Protein AF-A0A3S1R5H0-F1 (afdb_monomer_lite)

pLDDT: mean 91.95, std 9.61, range [51.97, 97.31]

Sequence (61 aa):
MRRNDKLTTIGFDADDTLWQNEQFFRLTEKRFAAMLVDHGEAEHISARLLEAERRNLAVYG

Secondary structure (DSSP, 8-state):
----TT--------BTTTB--HHHHHHHHHHHHHHTGGGS-HHHHHHHHHHHHHHHHHHH-

Structure (mmCIF, N/CA/C/O backbone):
data_AF-A0A3S1R5H0-F1
#
_entry.id   AF-A0A3S1R5H0-F1
#
loop_
_atom_site.group_PDB
_atom_site.id
_atom_site.type_symbol
_atom_site.label_atom_id
_atom_site.label_alt_id
_atom_site.label_comp_id
_atom_site.label_asym_id
_atom_site.label_entity_id
_atom_site.label_seq_id
_atom_site.pdbx_PDB_ins_code
_atom_site.Cartn_x
_atom_site.Cartn_y
_atom_site.Cartn_z
_atom_site.occupancy
_atom_site.B_iso_or_equiv
_atom_site.auth_seq_id
_atom_site.auth_comp_id
_atom_site.auth_asym_id
_atom_site.auth_atom_id
_atom_site.pdbx_PDB_model_num
ATOM 1 N N . MET A 1 1 ? -3.888 7.402 37.747 1.00 51.97 1 MET A N 1
ATOM 2 C CA . MET A 1 1 ? -4.267 7.347 36.319 1.00 51.97 1 MET A CA 1
ATOM 3 C C . MET A 1 1 ? -5.787 7.317 36.250 1.00 51.97 1 MET A C 1
ATOM 5 O O . MET A 1 1 ? -6.371 6.346 36.711 1.00 51.97 1 MET A O 1
ATOM 9 N N . ARG A 1 2 ? -6.444 8.410 35.836 1.00 59.22 2 ARG A N 1
ATOM 10 C CA . ARG A 1 2 ? -7.914 8.433 35.751 1.00 59.22 2 ARG A CA 1
ATOM 11 C C . ARG A 1 2 ? -8.339 7.557 34.570 1.00 59.22 2 ARG A C 1
ATOM 13 O O . ARG A 1 2 ? -7.940 7.847 33.446 1.00 59.22 2 ARG A O 1
ATOM 20 N N . ARG A 1 3 ? -9.105 6.491 34.821 1.00 65.62 3 ARG A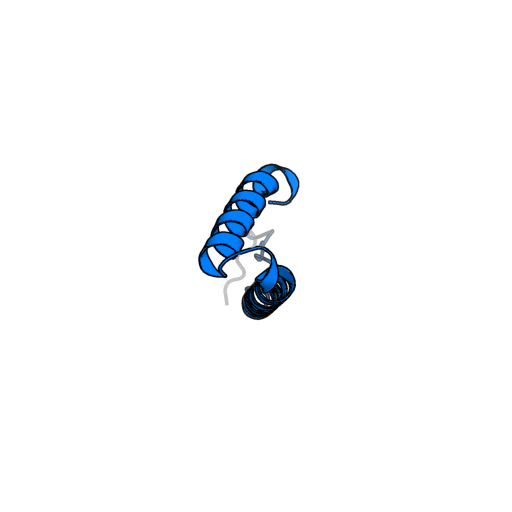 N 1
ATOM 21 C CA . ARG A 1 3 ? -9.836 5.792 33.758 1.00 65.62 3 ARG A CA 1
ATOM 22 C C . ARG A 1 3 ? -10.954 6.719 33.293 1.00 65.62 3 ARG A C 1
ATOM 24 O O . ARG A 1 3 ? -11.688 7.269 34.106 1.00 65.62 3 ARG A O 1
ATOM 31 N N . ASN A 1 4 ? -10.994 6.972 31.992 1.00 67.88 4 ASN A N 1
ATOM 32 C CA . ASN A 1 4 ? -12.065 7.724 31.366 1.00 67.88 4 ASN A CA 1
ATOM 33 C C . ASN A 1 4 ? -13.143 6.709 30.976 1.00 67.88 4 ASN A C 1
ATOM 35 O O . ASN A 1 4 ? -13.066 6.118 29.903 1.00 67.88 4 ASN A O 1
ATOM 39 N N . ASP A 1 5 ? -14.114 6.479 31.861 1.00 73.62 5 ASP A N 1
ATOM 40 C CA . ASP A 1 5 ? -15.149 5.433 31.740 1.00 73.62 5 ASP A CA 1
ATOM 41 C C . ASP A 1 5 ? -16.147 5.655 30.573 1.00 73.62 5 ASP A C 1
ATOM 43 O O . ASP A 1 5 ? -17.197 5.022 30.508 1.00 73.62 5 ASP A O 1
ATOM 47 N N . LYS A 1 6 ? -15.834 6.569 29.642 1.00 85.94 6 LYS A N 1
ATOM 48 C CA . LYS A 1 6 ? -16.635 6.919 28.456 1.00 85.94 6 LYS A CA 1
ATOM 49 C C . LYS A 1 6 ? -15.983 6.556 27.117 1.00 85.94 6 LYS A C 1
ATOM 51 O O . LYS A 1 6 ? -16.648 6.667 26.093 1.00 85.94 6 LYS A O 1
ATOM 56 N N . LEU A 1 7 ? -14.708 6.155 27.093 1.00 87.00 7 LEU A N 1
ATOM 57 C CA . LEU A 1 7 ? -14.054 5.720 25.855 1.00 87.00 7 LEU A CA 1
ATOM 58 C C . LEU A 1 7 ? -14.343 4.235 25.627 1.00 87.00 7 LEU A C 1
ATOM 60 O O . LEU A 1 7 ? -13.744 3.376 26.268 1.00 87.00 7 LEU A O 1
ATOM 64 N N . THR A 1 8 ? -15.274 3.938 24.727 1.00 93.69 8 THR A N 1
ATOM 65 C CA . THR A 1 8 ? -15.704 2.564 24.430 1.00 93.69 8 THR A CA 1
ATOM 66 C C . THR A 1 8 ? -14.988 1.954 23.230 1.00 93.69 8 THR A C 1
ATOM 68 O O . THR A 1 8 ? -15.036 0.740 23.043 1.00 93.69 8 THR A O 1
ATOM 71 N N . THR A 1 9 ? -14.341 2.766 22.391 1.00 94.25 9 THR A N 1
ATOM 72 C CA . THR A 1 9 ? -13.738 2.294 21.141 1.00 94.25 9 THR A CA 1
ATOM 73 C C . THR A 1 9 ? -12.518 3.123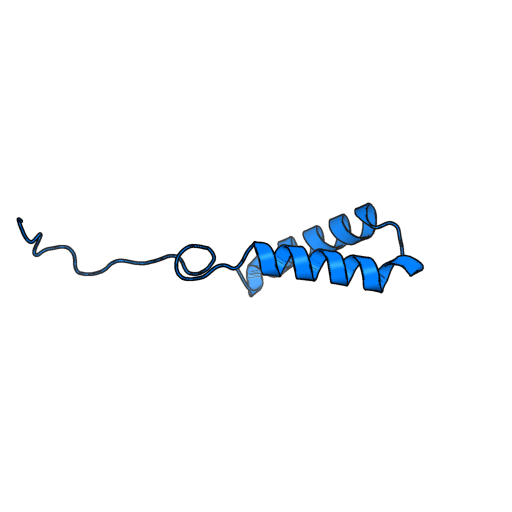 20.772 1.00 94.25 9 THR A C 1
ATOM 75 O O . THR A 1 9 ? -12.521 4.346 20.905 1.00 94.25 9 THR A O 1
ATOM 78 N N . ILE A 1 10 ? -11.483 2.437 20.290 1.00 93.50 10 ILE A N 1
ATOM 79 C CA . ILE A 1 10 ? -10.299 3.027 19.670 1.00 93.50 10 ILE A CA 1
ATOM 80 C C . ILE A 1 10 ? -10.114 2.314 18.333 1.00 93.50 10 ILE A C 1
ATOM 82 O O . ILE A 1 10 ? -10.020 1.088 18.303 1.00 93.50 10 ILE A O 1
ATOM 86 N N . GLY A 1 11 ? -10.102 3.079 17.245 1.00 94.38 11 GLY A N 1
ATOM 87 C CA . GLY A 1 11 ? -9.723 2.586 15.927 1.00 94.38 11 GLY A CA 1
ATOM 88 C C . GLY A 1 11 ? -8.233 2.802 15.716 1.00 94.38 11 GLY A C 1
ATOM 89 O O . GLY A 1 11 ? -7.723 3.881 16.017 1.00 94.38 11 GLY A O 1
ATOM 90 N N . PHE A 1 12 ? -7.558 1.780 15.209 1.00 96.88 12 PHE A N 1
ATOM 91 C CA . PHE A 1 12 ? -6.203 1.905 14.699 1.00 96.88 12 PHE A CA 1
ATOM 92 C C . PHE A 1 12 ? -6.276 1.789 13.190 1.00 96.88 12 PHE A C 1
ATOM 94 O O . PHE A 1 12 ? -6.957 0.902 12.672 1.00 96.88 12 PHE A O 1
ATOM 101 N N . ASP A 1 13 ? -5.583 2.694 12.516 1.00 94.19 13 ASP A N 1
ATOM 102 C CA . ASP A 1 13 ? -5.234 2.476 11.124 1.00 94.19 13 ASP A CA 1
ATOM 103 C C . ASP A 1 13 ? -4.363 1.218 11.008 1.00 94.19 13 ASP A C 1
ATOM 105 O O . ASP A 1 13 ? -3.743 0.802 11.987 1.00 94.19 13 ASP A O 1
ATOM 109 N N . ALA A 1 14 ? -4.369 0.578 9.849 1.00 95.00 14 ALA A N 1
ATOM 110 C CA . ALA A 1 14 ? -3.759 -0.726 9.654 1.00 95.00 14 ALA A CA 1
ATOM 111 C C . ALA A 1 14 ? -2.337 -0.596 9.096 1.00 95.00 14 ALA A C 1
ATOM 113 O O . ALA A 1 14 ? -1.359 -0.850 9.805 1.00 95.00 14 ALA A O 1
ATOM 114 N N . ASP A 1 15 ? -2.228 -0.170 7.841 1.00 95.00 15 ASP A N 1
ATOM 115 C CA . ASP A 1 15 ? -0.961 -0.046 7.131 1.00 95.00 15 ASP A CA 1
ATOM 116 C C . ASP A 1 15 ? -0.103 1.078 7.721 1.00 95.00 15 ASP A C 1
ATOM 118 O O . ASP A 1 15 ? -0.582 2.151 8.064 1.00 95.00 15 ASP A O 1
ATOM 122 N N . ASP A 1 16 ? 1.181 0.798 7.914 1.00 95.81 16 ASP A N 1
ATOM 123 C CA . ASP A 1 16 ? 2.176 1.674 8.545 1.00 95.81 16 ASP A CA 1
ATOM 124 C C . ASP A 1 16 ? 1.837 2.145 9.979 1.00 95.81 16 ASP A C 1
ATOM 126 O O . ASP A 1 16 ? 2.604 2.901 10.581 1.00 95.81 16 ASP A O 1
ATOM 130 N N . THR A 1 17 ? 0.755 1.622 10.571 1.00 95.81 17 THR A N 1
ATOM 131 C CA . THR A 1 17 ? 0.370 1.817 11.977 1.00 95.81 17 THR A CA 1
ATOM 132 C C . THR A 1 17 ? 0.461 0.513 12.776 1.00 95.81 17 THR A C 1
ATOM 134 O O . THR A 1 17 ? 1.161 0.461 13.788 1.00 95.81 17 THR A O 1
ATOM 137 N N . LEU A 1 18 ? -0.215 -0.556 12.340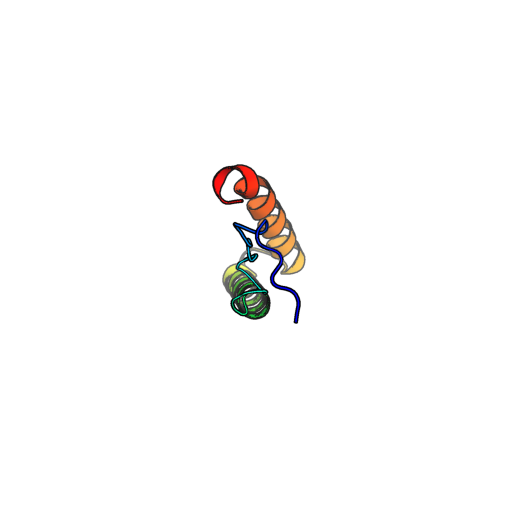 1.00 97.12 18 LEU A N 1
ATOM 138 C CA . LEU A 1 18 ? -0.138 -1.884 12.966 1.00 97.12 18 LEU A CA 1
ATOM 139 C C . LEU A 1 18 ? 1.004 -2.734 12.397 1.00 97.12 18 LEU A C 1
ATOM 141 O O . LEU A 1 18 ? 1.589 -3.536 13.125 1.00 97.12 18 LEU A O 1
ATOM 145 N N . TRP A 1 19 ? 1.334 -2.566 11.116 1.00 96.25 19 TRP A N 1
ATOM 146 C CA . TRP A 1 19 ? 2.448 -3.245 10.450 1.00 96.25 19 TRP A CA 1
ATOM 147 C C . TRP A 1 19 ? 3.063 -2.365 9.370 1.00 96.25 19 TRP A C 1
ATOM 149 O O . TRP A 1 19 ? 2.444 -1.435 8.878 1.00 96.25 19 TRP A O 1
ATOM 159 N N . GLN A 1 20 ? 4.290 -2.681 8.970 1.00 96.44 20 GLN A N 1
ATOM 160 C CA . GLN A 1 20 ? 4.979 -1.961 7.907 1.00 96.44 20 GLN A CA 1
ATOM 161 C C . GLN A 1 20 ? 4.461 -2.385 6.527 1.00 96.44 20 GLN A C 1
ATOM 163 O O . GLN A 1 20 ? 4.502 -3.573 6.205 1.00 96.44 20 GLN A O 1
ATOM 168 N N . ASN A 1 21 ? 4.048 -1.427 5.699 1.00 95.81 21 ASN A N 1
ATOM 169 C CA . ASN A 1 21 ? 3.468 -1.690 4.383 1.00 95.81 21 ASN A CA 1
ATOM 170 C C . ASN A 1 21 ? 4.206 -0.945 3.258 1.00 95.81 21 ASN A C 1
ATOM 172 O O . ASN A 1 21 ? 4.630 -1.565 2.278 1.00 95.81 21 ASN A O 1
ATOM 176 N N . GLU A 1 22 ? 4.475 0.351 3.427 1.00 96.25 22 GLU A N 1
ATOM 177 C CA . GLU A 1 22 ? 4.966 1.230 2.354 1.00 96.25 22 GLU A CA 1
ATOM 178 C C . GLU A 1 22 ? 6.269 0.746 1.689 1.00 96.25 22 GLU A C 1
ATOM 180 O O . GLU A 1 22 ? 6.452 0.831 0.471 1.00 96.25 22 GLU A O 1
ATOM 185 N N . GLN A 1 23 ? 7.200 0.185 2.468 1.00 96.25 23 GLN A N 1
ATOM 186 C CA . GLN A 1 23 ? 8.451 -0.341 1.908 1.00 96.25 23 GLN A CA 1
ATOM 187 C C . GLN A 1 23 ? 8.221 -1.536 0.973 1.00 96.25 23 GLN A C 1
ATOM 189 O O . GLN A 1 23 ? 8.893 -1.647 -0.058 1.00 96.25 23 GLN A O 1
ATOM 194 N N . PHE A 1 24 ? 7.276 -2.419 1.305 1.00 96.31 24 PHE A N 1
ATOM 195 C CA . PHE A 1 24 ? 6.926 -3.561 0.461 1.00 96.31 24 PHE A CA 1
ATOM 196 C C . PHE A 1 24 ? 6.179 -3.113 -0.790 1.00 96.31 24 PHE A C 1
ATOM 198 O O . PHE A 1 24 ? 6.447 -3.640 -1.875 1.00 96.31 24 PHE A O 1
ATOM 205 N N . PHE A 1 25 ? 5.312 -2.108 -0.654 1.00 94.44 25 PHE A N 1
ATOM 206 C CA . PHE A 1 25 ? 4.607 -1.503 -1.776 1.00 94.44 25 PHE A CA 1
ATOM 207 C C . PHE A 1 25 ? 5.599 -0.943 -2.806 1.00 94.44 25 PHE A C 1
ATOM 209 O O . PHE A 1 25 ? 5.632 -1.400 -3.950 1.00 94.44 25 PHE A O 1
ATOM 216 N N . ARG A 1 26 ? 6.533 -0.082 -2.374 1.00 94.50 26 ARG A N 1
ATOM 217 C CA . ARG A 1 26 ? 7.569 0.502 -3.251 1.00 94.50 26 ARG A CA 1
ATOM 218 C C . ARG A 1 26 ? 8.495 -0.536 -3.879 1.00 94.50 26 ARG A C 1
ATOM 220 O O . ARG A 1 26 ? 8.881 -0.412 -5.042 1.00 94.50 26 ARG A O 1
ATOM 227 N N . LEU A 1 27 ? 8.882 -1.564 -3.121 1.00 97.06 27 LEU A N 1
ATOM 228 C CA . LEU A 1 27 ? 9.706 -2.652 -3.650 1.00 97.06 27 LEU A CA 1
ATOM 229 C C . LEU A 1 27 ? 8.974 -3.409 -4.765 1.00 97.06 27 LEU A C 1
ATOM 231 O O . LEU A 1 27 ? 9.587 -3.767 -5.774 1.00 97.06 27 LEU A O 1
ATOM 235 N N . THR A 1 28 ? 7.679 -3.652 -4.576 1.00 95.88 28 THR A N 1
ATOM 236 C CA . THR A 1 28 ? 6.830 -4.343 -5.548 1.00 95.88 28 THR A CA 1
ATOM 237 C C . THR A 1 28 ? 6.628 -3.495 -6.796 1.00 95.88 28 THR A C 1
ATOM 239 O O . THR A 1 28 ? 6.846 -4.002 -7.894 1.00 95.88 28 THR A O 1
ATOM 242 N N . GLU A 1 29 ? 6.332 -2.204 -6.645 1.00 95.75 29 GLU A N 1
ATOM 243 C CA . GLU A 1 29 ? 6.205 -1.259 -7.759 1.00 95.75 29 GLU A CA 1
ATOM 244 C C . GLU A 1 29 ? 7.479 -1.219 -8.616 1.00 95.75 29 GLU A C 1
ATOM 246 O O . GLU A 1 29 ? 7.427 -1.380 -9.836 1.00 95.75 29 GLU A O 1
ATOM 251 N N . LYS A 1 30 ? 8.654 -1.108 -7.983 1.00 95.69 30 LYS A N 1
ATOM 252 C CA . LYS A 1 30 ? 9.935 -1.107 -8.702 1.00 95.69 30 LYS A CA 1
ATOM 253 C C . LYS A 1 30 ? 10.162 -2.403 -9.486 1.00 95.69 30 LYS A C 1
ATOM 255 O O . LYS A 1 30 ? 10.662 -2.367 -10.609 1.00 95.69 30 LYS A O 1
ATOM 260 N N . ARG A 1 31 ? 9.819 -3.556 -8.901 1.00 96.81 31 ARG A N 1
ATOM 261 C CA . ARG A 1 31 ? 9.920 -4.859 -9.582 1.00 96.81 31 ARG A CA 1
ATOM 262 C C . ARG A 1 31 ? 8.930 -4.961 -10.737 1.00 96.81 31 ARG A C 1
ATOM 264 O O . ARG A 1 31 ? 9.295 -5.475 -11.787 1.00 96.81 31 ARG A O 1
ATOM 271 N N . PHE A 1 32 ? 7.716 -4.450 -10.560 1.00 96.19 32 PHE A N 1
ATOM 272 C CA . PHE A 1 32 ? 6.707 -4.390 -11.609 1.00 96.19 32 PHE A CA 1
ATOM 273 C C . PHE A 1 32 ? 7.180 -3.558 -12.802 1.00 96.19 32 PHE A C 1
ATOM 275 O O . PHE A 1 32 ? 7.152 -4.049 -13.928 1.00 96.19 32 PHE A O 1
ATOM 282 N N . ALA A 1 33 ? 7.704 -2.355 -12.558 1.00 95.56 33 ALA A N 1
ATOM 283 C CA . ALA A 1 33 ? 8.269 -1.520 -13.614 1.00 95.56 33 ALA A CA 1
ATOM 284 C C . ALA A 1 33 ? 9.432 -2.220 -14.338 1.00 95.56 33 ALA A C 1
ATOM 286 O O . ALA A 1 33 ? 9.486 -2.214 -15.565 1.00 95.56 33 ALA A O 1
ATOM 287 N N . ALA A 1 34 ? 10.318 -2.899 -13.599 1.00 95.75 34 ALA A N 1
ATOM 288 C CA . ALA A 1 34 ? 11.423 -3.653 -14.190 1.00 95.75 34 ALA A CA 1
ATOM 289 C C . ALA A 1 34 ? 10.956 -4.813 -15.091 1.00 95.75 34 ALA A C 1
ATOM 291 O O . ALA A 1 34 ? 11.595 -5.083 -16.104 1.00 95.75 34 ALA A O 1
ATOM 292 N N . MET A 1 35 ? 9.841 -5.477 -14.764 1.00 97.31 35 MET A N 1
ATOM 293 C CA . MET A 1 35 ? 9.259 -6.525 -15.618 1.00 97.31 35 MET A CA 1
ATOM 294 C C . MET A 1 35 ? 8.701 -5.985 -16.940 1.00 97.31 35 MET A C 1
ATOM 296 O O . MET A 1 35 ? 8.504 -6.758 -17.871 1.00 97.31 35 MET A O 1
ATOM 300 N N . LEU A 1 36 ? 8.432 -4.682 -17.025 1.00 97.19 36 LEU A N 1
ATOM 301 C CA . LEU A 1 36 ? 7.814 -4.044 -18.185 1.00 97.19 36 LEU A CA 1
ATOM 302 C C . LEU A 1 36 ? 8.785 -3.183 -18.999 1.00 97.19 36 LEU A C 1
ATOM 304 O O . LEU A 1 36 ? 8.340 -2.458 -19.883 1.00 97.19 36 LEU A O 1
ATOM 308 N N . VAL A 1 37 ? 10.092 -3.273 -18.741 1.00 95.62 37 VAL A N 1
ATOM 309 C CA . VAL A 1 37 ? 11.106 -2.419 -19.383 1.00 95.62 37 VAL A CA 1
ATOM 310 C C . VAL A 1 37 ? 11.087 -2.491 -20.917 1.00 95.62 37 VAL A C 1
ATOM 312 O O . VAL A 1 37 ? 11.257 -1.474 -21.581 1.00 95.62 37 VAL A O 1
ATOM 315 N N . ASP A 1 38 ? 10.772 -3.652 -21.496 1.00 97.00 38 ASP A N 1
ATOM 316 C CA . ASP A 1 38 ? 10.669 -3.824 -22.954 1.00 97.00 38 ASP A CA 1
ATOM 317 C C . ASP A 1 38 ? 9.405 -3.174 -23.558 1.00 97.00 38 ASP A C 1
ATOM 319 O O . ASP A 1 38 ? 9.226 -3.140 -24.777 1.00 97.00 38 ASP A O 1
ATOM 323 N N . HIS A 1 39 ? 8.505 -2.664 -22.714 1.00 95.44 39 HIS A N 1
ATOM 324 C CA . HIS A 1 39 ? 7.219 -2.081 -23.096 1.00 95.44 39 HIS A CA 1
ATOM 325 C C . HIS A 1 39 ? 7.138 -0.566 -22.865 1.00 95.44 39 HIS A C 1
ATOM 327 O O . HIS A 1 39 ? 6.132 0.047 -23.235 1.00 95.44 39 HIS A O 1
ATOM 333 N N . GLY A 1 40 ? 8.169 0.054 -22.286 1.00 94.75 40 GLY A N 1
ATOM 334 C CA . GLY A 1 40 ? 8.248 1.503 -22.132 1.00 94.75 40 GLY A CA 1
ATOM 335 C C . GLY A 1 40 ? 9.256 1.962 -21.083 1.00 94.75 40 GLY A C 1
ATOM 336 O O . GLY A 1 40 ? 9.782 1.174 -20.302 1.00 94.75 40 GLY A O 1
ATOM 337 N N . GLU A 1 41 ? 9.488 3.273 -21.051 1.00 94.88 41 GLU A N 1
ATOM 338 C CA . GLU A 1 41 ? 10.340 3.905 -20.041 1.00 94.88 41 GLU A CA 1
ATOM 339 C C . GLU A 1 41 ? 9.735 3.777 -18.638 1.00 94.88 41 GLU A C 1
ATOM 341 O O . GLU A 1 41 ? 8.511 3.842 -18.459 1.00 94.88 41 GLU A O 1
ATOM 346 N N . ALA A 1 42 ? 10.598 3.646 -17.629 1.00 91.44 42 ALA A N 1
ATOM 347 C CA . ALA A 1 42 ? 10.189 3.421 -16.245 1.00 91.44 42 ALA A CA 1
ATOM 348 C C . ALA A 1 42 ? 9.254 4.527 -15.727 1.00 91.44 42 ALA A C 1
ATOM 350 O O . ALA A 1 42 ? 8.223 4.222 -15.125 1.00 91.44 42 ALA A O 1
ATOM 351 N N . GLU A 1 43 ? 9.547 5.801 -16.018 1.00 93.75 43 GLU A N 1
ATOM 352 C CA . GLU A 1 43 ? 8.685 6.920 -15.625 1.00 93.75 43 GLU A CA 1
ATOM 353 C C . GLU A 1 43 ? 7.293 6.828 -16.262 1.00 93.75 43 GLU A C 1
ATOM 355 O O . GLU A 1 43 ? 6.289 7.132 -15.614 1.00 93.75 43 GLU A O 1
ATOM 360 N N . HIS A 1 44 ? 7.211 6.383 -17.520 1.00 95.88 44 HIS A N 1
ATOM 361 C CA . HIS A 1 44 ? 5.932 6.228 -18.207 1.00 95.88 44 HIS A CA 1
ATOM 362 C C . HIS A 1 44 ? 5.108 5.083 -17.604 1.00 95.88 44 HIS A C 1
ATOM 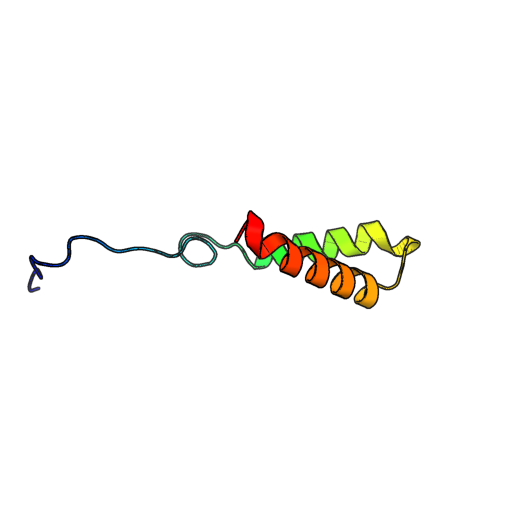364 O O . HIS A 1 44 ? 3.902 5.233 -17.390 1.00 95.88 44 HIS A O 1
ATOM 370 N N . ILE A 1 45 ? 5.757 3.959 -17.289 1.00 96.69 45 ILE A N 1
ATOM 371 C CA . ILE A 1 45 ? 5.119 2.802 -16.653 1.00 96.69 45 ILE A CA 1
ATOM 372 C C . ILE A 1 45 ? 4.597 3.167 -15.258 1.00 96.69 45 ILE A C 1
ATOM 374 O O . ILE A 1 45 ? 3.426 2.913 -14.975 1.00 96.69 45 ILE A O 1
ATOM 378 N N . SER A 1 46 ? 5.408 3.818 -14.418 1.00 94.94 46 SER A N 1
ATOM 379 C CA . SER A 1 46 ? 4.978 4.272 -13.087 1.00 94.94 46 SER A CA 1
ATOM 380 C C . SER A 1 46 ? 3.822 5.273 -1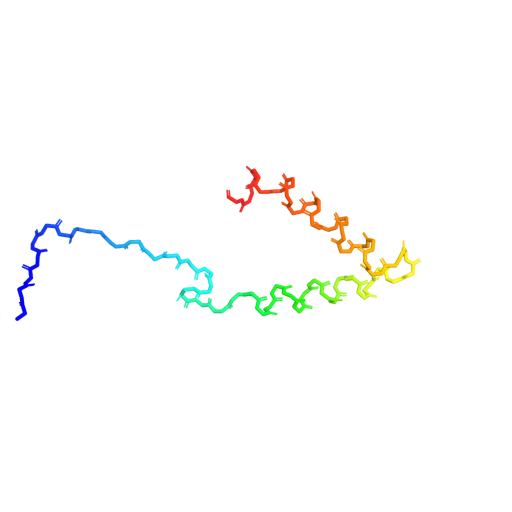3.163 1.00 94.94 46 SER A C 1
ATOM 382 O O . SER A 1 46 ? 2.848 5.139 -12.425 1.00 94.94 46 SER A O 1
ATOM 384 N N . ALA A 1 47 ? 3.848 6.226 -14.101 1.00 96.25 47 ALA A N 1
ATOM 385 C CA . ALA A 1 47 ? 2.733 7.160 -14.281 1.00 96.25 47 ALA A CA 1
ATOM 386 C C . ALA A 1 47 ? 1.426 6.435 -14.657 1.00 96.25 47 ALA A C 1
ATOM 388 O O . ALA A 1 47 ? 0.349 6.759 -14.153 1.00 96.25 47 ALA A O 1
ATOM 389 N N . ARG A 1 48 ? 1.506 5.421 -15.526 1.00 96.38 48 ARG A N 1
ATOM 390 C CA . ARG A 1 48 ? 0.353 4.597 -15.919 1.00 96.38 48 ARG A CA 1
ATOM 391 C C . ARG A 1 48 ? -0.163 3.727 -14.776 1.00 96.38 48 ARG A C 1
ATOM 393 O O . ARG A 1 48 ? -1.378 3.538 -14.681 1.00 96.38 48 ARG A O 1
ATOM 400 N N . LEU A 1 49 ? 0.735 3.210 -13.940 1.00 95.81 49 LEU A N 1
ATOM 401 C CA . LEU A 1 49 ? 0.391 2.436 -12.753 1.00 95.81 49 LEU A CA 1
ATOM 402 C C . LEU A 1 49 ? -0.344 3.302 -11.725 1.00 95.81 49 LEU A C 1
ATOM 404 O O . LEU A 1 49 ? -1.440 2.926 -11.317 1.00 95.81 49 LEU A O 1
ATOM 408 N N . LEU A 1 50 ? 0.163 4.500 -11.423 1.00 95.25 50 LEU A N 1
ATOM 409 C CA . LEU A 1 50 ? -0.505 5.449 -10.527 1.00 95.25 50 LEU A CA 1
ATOM 410 C C . LEU A 1 50 ? -1.927 5.780 -11.006 1.00 95.25 50 LEU A C 1
ATOM 412 O O . LEU A 1 50 ? -2.880 5.799 -10.230 1.00 95.25 50 LEU A O 1
ATOM 416 N N . GLU A 1 51 ? -2.114 5.995 -12.308 1.00 97.12 51 GLU A N 1
ATOM 417 C CA . GLU A 1 51 ? -3.449 6.228 -12.863 1.00 97.12 51 GLU A CA 1
ATOM 418 C C . GLU A 1 51 ? -4.371 5.005 -12.727 1.00 97.12 51 GLU A C 1
ATOM 420 O O . GLU A 1 51 ? -5.587 5.161 -12.605 1.00 97.12 51 GLU A O 1
ATOM 425 N N . ALA A 1 52 ? -3.832 3.783 -12.750 1.00 95.50 52 ALA A N 1
ATOM 426 C CA . ALA A 1 52 ? -4.606 2.578 -12.460 1.00 95.50 52 ALA A CA 1
ATOM 427 C C . ALA A 1 52 ? -4.980 2.481 -10.974 1.00 95.50 52 ALA A C 1
ATOM 429 O O . ALA A 1 52 ? -6.146 2.234 -10.672 1.00 95.50 52 ALA A O 1
ATOM 430 N N . GLU A 1 53 ? -4.042 2.747 -10.066 1.00 94.75 53 GLU A N 1
ATOM 431 C CA . GLU A 1 53 ? -4.282 2.788 -8.617 1.00 94.75 53 GLU A CA 1
ATOM 432 C C . GLU A 1 53 ? -5.391 3.781 -8.266 1.00 94.75 53 GLU A C 1
ATOM 434 O O . GLU A 1 53 ? -6.358 3.425 -7.595 1.00 94.75 53 GLU A O 1
ATOM 439 N N . ARG A 1 54 ? -5.332 4.998 -8.820 1.00 95.38 54 ARG A N 1
ATOM 440 C CA . ARG A 1 54 ? -6.349 6.036 -8.592 1.00 95.38 54 ARG A CA 1
ATOM 441 C C . ARG A 1 54 ? -7.744 5.613 -9.045 1.00 95.38 54 ARG A C 1
ATOM 443 O O . ARG A 1 54 ? -8.715 5.907 -8.354 1.00 95.38 54 ARG A O 1
ATOM 450 N N . ARG A 1 55 ? -7.863 4.917 -10.183 1.00 96.62 55 ARG A N 1
ATOM 451 C CA . ARG A 1 55 ? -9.155 4.365 -10.639 1.00 96.62 55 ARG A CA 1
ATOM 452 C C . ARG A 1 55 ? -9.658 3.249 -9.722 1.00 96.62 55 ARG A C 1
ATOM 454 O O . ARG A 1 55 ? -10.865 3.096 -9.562 1.00 96.62 55 ARG A O 1
ATOM 461 N N . ASN A 1 56 ? -8.740 2.492 -9.131 1.00 95.81 56 ASN A N 1
ATOM 462 C CA . ASN A 1 56 ? -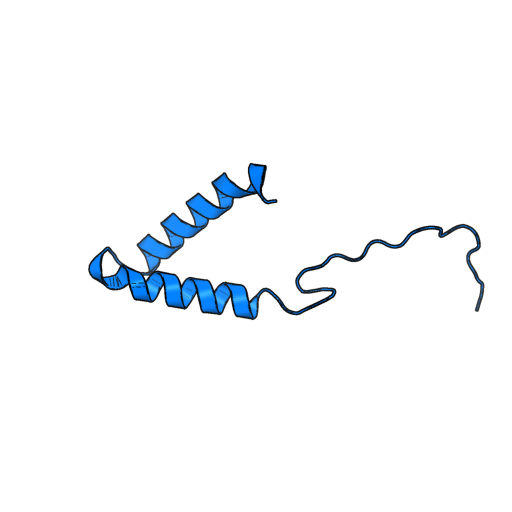9.035 1.344 -8.283 1.00 95.81 56 ASN A CA 1
ATOM 463 C C . ASN A 1 56 ? -9.431 1.729 -6.848 1.00 95.81 56 ASN A C 1
ATOM 465 O O . ASN A 1 56 ? -10.087 0.927 -6.184 1.00 95.81 56 ASN A O 1
ATOM 469 N N . LEU A 1 57 ? -9.116 2.948 -6.393 1.00 93.62 57 LEU A N 1
ATOM 470 C CA . LEU A 1 57 ? -9.490 3.441 -5.060 1.00 93.62 57 LEU A CA 1
ATOM 471 C C . LEU A 1 57 ? -10.987 3.308 -4.763 1.00 93.62 57 LEU A C 1
ATOM 473 O O . LEU A 1 57 ? -11.353 2.987 -3.648 1.00 93.62 57 LEU A O 1
ATOM 477 N N . ALA A 1 58 ? -11.867 3.492 -5.748 1.00 91.88 58 ALA A N 1
ATOM 478 C CA . ALA A 1 58 ? -13.310 3.371 -5.516 1.00 91.88 58 ALA A CA 1
ATOM 479 C C . ALA A 1 58 ? -13.778 1.936 -5.188 1.00 91.88 58 ALA A C 1
ATOM 481 O O . ALA A 1 58 ? -14.899 1.754 -4.722 1.00 91.88 58 ALA A O 1
ATOM 482 N N . VAL A 1 59 ? -12.962 0.923 -5.498 1.00 93.94 59 VAL A N 1
ATOM 483 C CA . VAL A 1 59 ? -13.295 -0.500 -5.319 1.00 93.94 59 VAL A CA 1
ATOM 484 C C . VAL A 1 59 ? -12.524 -1.108 -4.150 1.00 93.94 59 VAL A C 1
ATOM 486 O O . VAL A 1 59 ? -13.058 -1.968 -3.454 1.00 93.94 59 VAL A O 1
ATOM 489 N N . TYR A 1 60 ? -11.272 -0.686 -3.962 1.00 85.25 60 TYR A N 1
ATOM 490 C CA . TYR A 1 60 ? -10.337 -1.288 -3.010 1.00 85.25 60 TYR A CA 1
ATOM 491 C C . TYR A 1 60 ? -9.865 -0.334 -1.904 1.00 85.25 60 TYR A C 1
ATOM 493 O O . TYR A 1 60 ? -9.104 -0.772 -1.043 1.00 85.25 60 TYR A O 1
ATOM 501 N N . GLY A 1 61 ? -10.265 0.941 -1.952 1.00 68.88 61 GLY A N 1
ATOM 502 C CA . GLY A 1 61 ? -9.913 1.985 -0.984 1.00 68.88 61 GLY A CA 1
ATOM 503 C C . GLY A 1 61 ? -11.074 2.404 -0.095 1.00 68.88 61 GLY A C 1
ATOM 504 O O . GLY A 1 61 ? -12.241 2.093 -0.428 1.00 68.88 61 GLY A O 1
#

Radius of gyration: 18.85 Å; chains: 1; bounding box: 28×15×59 Å

Foldseek 3Di:
DDDPPPPPDDDFDDDPTVDDDVVVVVVVLVVVLVVCVVPDDSVVSSVVVVVVVVVCVVPVD